Protein AF-A0A498H9P2-F1 (afdb_monomer_lite)

Radius of gyration: 16.49 Å; chains: 1; bounding box: 51×32×43 Å

Sequence (126 aa):
MAECQQFSDHSMLLLLLILVAGTSLAANFLRENAITLTKVREETIKLLGKTDMWFFSPEHPALTEEAQQVLDWAIDKKNKSCEFLDILNISIAGDSREITTSHLLLGIWYEGEPPGHKIMAGLGFN

pLDDT: mean 74.64, std 14.28, range [30.34, 89.88]

InterPro domains:
  IPR004176 Clp, repeat (R) N-terminal domain [PS51903] (1-126)
  IPR036628 Clp, N-terminal domain superfamily [G3DSA:1.10.1780.10] (8-126)
  IPR036628 Clp, N-terminal domain superfamily [SSF81923] (14-125)
  IPR044217 ATP-dependent Clp protease ATP-binding subunit CLPT1/2 [PTHR47016] (14-126)

Organism: Malus domestica (NCBI:txid3750)

Secondary structure (DSSP, 8-state):
-----TT--HHHHHHHHHHHH-SSHHHHHHHHTT--HHHHHHHHHHHH-PPPTT-PPPSSPPPPHHHHHHHHHHHHHHHHHHHHHHHHT---TT--SSPPHHHHHHHHHHSSS-HHHHHHHHTT--

Foldseek 3Di:
DDDCPPPQFCLLVLVLVLCVVCPFPVNVVCVVLVNHSVLSVVLVCVVNNDDDPPDDDDPDRDNHPLLVQLVVQLLVVLVVVVVVCVVVVHDDVPNDSDRGSVSSLVSSCPPDPGSSNVSCVVSPHD

Structure (mmCIF, N/CA/C/O backbone):
data_AF-A0A498H9P2-F1
#
_entry.id   AF-A0A498H9P2-F1
#
loop_
_atom_site.group_PDB
_atom_site.id
_atom_site.type_symbol
_atom_site.label_atom_id
_atom_site.label_alt_id
_atom_site.label_comp_id
_atom_site.label_asym_id
_atom_site.label_entity_id
_atom_site.label_seq_id
_atom_site.pdbx_PDB_ins_code
_atom_site.Cartn_x
_atom_site.Cartn_y
_atom_site.Cartn_z
_atom_site.occupancy
_atom_site.B_iso_or_equiv
_atom_site.auth_seq_id
_atom_site.auth_comp_id
_atom_site.auth_asym_id
_atom_site.auth_atom_id
_atom_site.pdbx_PDB_model_num
ATOM 1 N N . MET A 1 1 ? -14.144 14.262 24.325 1.00 30.34 1 MET A N 1
ATOM 2 C CA . MET A 1 1 ? -14.240 14.935 23.017 1.00 30.34 1 MET A CA 1
ATOM 3 C C . MET A 1 1 ? -13.203 14.262 22.143 1.00 30.34 1 MET A C 1
ATOM 5 O O . MET A 1 1 ? -12.037 14.596 22.254 1.00 30.34 1 MET A O 1
ATOM 9 N N . ALA A 1 2 ? -13.600 13.182 21.469 1.00 31.47 2 ALA A N 1
ATOM 10 C CA . ALA A 1 2 ? -12.714 12.431 20.588 1.00 31.47 2 ALA A CA 1
ATOM 11 C C . ALA A 1 2 ? -12.682 13.186 19.260 1.00 31.47 2 ALA A C 1
ATOM 13 O O . ALA A 1 2 ? -13.728 13.359 18.637 1.00 31.47 2 ALA A O 1
ATOM 14 N N . GLU A 1 3 ? -11.523 13.732 18.917 1.00 31.70 3 GLU A N 1
ATOM 15 C CA . GLU A 1 3 ? -11.304 14.423 17.655 1.00 31.70 3 GLU A CA 1
ATOM 16 C C . GLU A 1 3 ? -11.632 13.474 16.502 1.00 31.70 3 GLU A C 1
ATOM 18 O O . GLU A 1 3 ? -11.144 12.344 16.436 1.00 31.70 3 GLU A O 1
ATOM 23 N N . CYS A 1 4 ? -12.516 13.931 15.616 1.00 37.00 4 CYS A N 1
ATOM 24 C CA . CYS A 1 4 ? -12.839 13.283 14.357 1.00 37.00 4 CYS A CA 1
ATOM 25 C C . CYS A 1 4 ? -11.623 13.358 13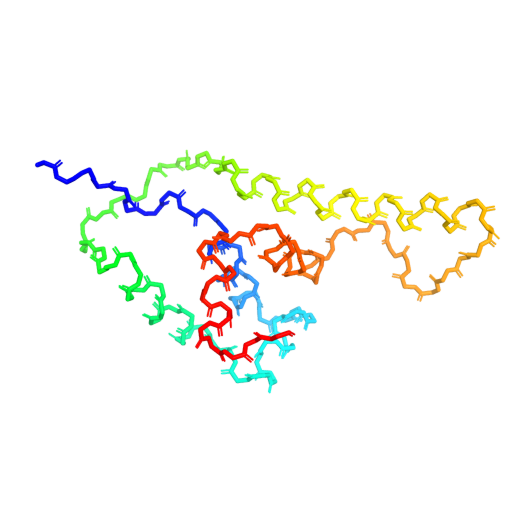.421 1.00 37.00 4 CYS A C 1
ATOM 27 O O . CYS A 1 4 ? -11.629 14.096 12.442 1.00 37.00 4 CYS A O 1
ATOM 29 N N . GLN A 1 5 ? -10.591 12.566 13.705 1.00 40.88 5 GLN A N 1
ATOM 30 C CA . GLN A 1 5 ? -9.466 12.292 12.812 1.00 40.88 5 GLN A CA 1
ATOM 31 C C . GLN A 1 5 ? -9.894 11.265 11.743 1.00 40.88 5 GLN A C 1
ATOM 33 O O . GLN A 1 5 ? -9.239 10.258 11.491 1.00 40.88 5 GLN A O 1
ATOM 38 N N . GLN A 1 6 ? -11.083 11.438 11.167 1.00 47.03 6 GLN A N 1
ATOM 39 C CA . GLN A 1 6 ? -11.608 10.523 10.164 1.00 47.03 6 GLN A CA 1
ATOM 40 C C . GLN A 1 6 ? -11.013 10.945 8.822 1.00 47.03 6 GLN A C 1
ATOM 42 O O . GLN A 1 6 ? -11.368 11.987 8.281 1.00 47.03 6 GLN A O 1
ATOM 47 N N . PHE A 1 7 ? -10.099 10.118 8.303 1.00 49.75 7 PHE A N 1
ATOM 48 C CA . PHE A 1 7 ? -9.445 10.251 6.993 1.00 49.75 7 PHE A CA 1
ATOM 49 C C . PHE A 1 7 ? -8.214 11.178 6.891 1.00 49.75 7 PHE A C 1
ATOM 51 O O . PHE A 1 7 ? -7.942 11.695 5.811 1.00 49.75 7 PHE A O 1
ATOM 58 N N . SER A 1 8 ? -7.425 11.351 7.961 1.00 48.22 8 SER A N 1
ATOM 59 C CA . SER A 1 8 ? -6.143 12.084 7.875 1.00 48.22 8 SER A CA 1
ATOM 60 C C . SER A 1 8 ? -4.930 11.217 7.525 1.00 48.22 8 SER A C 1
ATOM 62 O O . SER A 1 8 ? -3.818 11.701 7.635 1.00 48.22 8 SER A O 1
ATOM 64 N N . ASP A 1 9 ? -5.092 9.949 7.149 1.00 58.78 9 ASP A N 1
ATOM 65 C CA . ASP A 1 9 ? -3.947 9.072 6.874 1.00 58.78 9 ASP A CA 1
ATOM 66 C C . ASP A 1 9 ? -3.921 8.703 5.387 1.00 58.78 9 ASP A C 1
ATOM 68 O O . ASP A 1 9 ? -4.483 7.691 4.948 1.00 58.78 9 ASP A O 1
ATOM 72 N N . HIS A 1 10 ? -3.275 9.543 4.573 1.00 68.25 10 HIS A N 1
ATOM 73 C CA . HIS A 1 10 ? -3.252 9.373 3.117 1.00 68.25 10 HIS A CA 1
ATOM 74 C C . HIS A 1 10 ? -2.402 8.179 2.640 1.00 68.25 10 HIS A C 1
ATOM 76 O O . HIS A 1 10 ? -2.549 7.751 1.495 1.00 68.25 10 HIS A O 1
ATOM 82 N N . SER A 1 11 ? -1.590 7.557 3.501 1.00 66.25 11 SER A N 1
ATOM 83 C CA . SER A 1 11 ? -0.823 6.343 3.166 1.00 66.25 11 SER A CA 1
ATOM 84 C C . SER A 1 11 ? -1.722 5.138 2.837 1.00 66.25 11 SER A C 1
ATOM 86 O O . SER A 1 11 ? -1.476 4.409 1.875 1.00 66.25 11 SER A O 1
ATOM 88 N N . MET A 1 12 ? -2.834 4.965 3.561 1.00 74.25 12 MET A N 1
ATOM 89 C CA . MET A 1 12 ? -3.850 3.951 3.240 1.00 74.25 12 MET A CA 1
ATOM 90 C C . MET A 1 12 ? -4.607 4.289 1.959 1.00 74.25 12 MET A C 1
ATOM 92 O O . MET A 1 12 ? -5.001 3.393 1.213 1.00 74.25 12 MET A O 1
ATOM 96 N N . LEU A 1 13 ? -4.791 5.582 1.679 1.00 78.88 13 LEU A N 1
ATOM 97 C CA . LEU A 1 13 ? -5.403 6.023 0.433 1.00 78.88 13 LEU A CA 1
ATOM 98 C C . LEU A 1 13 ? -4.526 5.695 -0.764 1.00 78.88 13 LEU A C 1
ATOM 100 O O . LEU A 1 13 ? -5.054 5.207 -1.754 1.00 78.88 13 LEU A O 1
ATOM 104 N N . LEU A 1 14 ? -3.209 5.867 -0.662 1.00 82.62 14 LEU A N 1
ATOM 105 C CA . LEU A 1 14 ? -2.280 5.439 -1.708 1.00 82.62 14 LEU A CA 1
ATOM 106 C C . LEU A 1 14 ? -2.390 3.927 -1.971 1.00 82.62 14 LEU A C 1
ATOM 108 O O . LEU A 1 14 ? -2.491 3.517 -3.127 1.00 82.62 14 LEU A O 1
ATOM 112 N N . LEU A 1 15 ? -2.482 3.099 -0.923 1.00 83.62 15 LEU A N 1
ATOM 113 C CA . LEU A 1 15 ? -2.694 1.651 -1.064 1.00 83.62 15 LEU A CA 1
ATOM 114 C C . LEU A 1 15 ? -4.034 1.317 -1.749 1.00 83.62 15 LEU A C 1
ATOM 116 O O . LEU A 1 15 ? -4.089 0.490 -2.664 1.00 83.62 15 LEU A O 1
ATOM 120 N N . LEU A 1 16 ? -5.119 1.980 -1.338 1.00 85.38 16 LEU A N 1
ATOM 121 C CA . LEU A 1 16 ? -6.441 1.826 -1.950 1.00 85.38 16 LEU A CA 1
ATOM 122 C C . LEU A 1 16 ? -6.443 2.287 -3.415 1.00 85.38 16 LEU A C 1
ATOM 124 O O . LEU A 1 16 ? -7.027 1.609 -4.257 1.00 85.38 16 LEU A O 1
ATOM 128 N N . LEU A 1 17 ? -5.768 3.393 -3.735 1.00 86.31 17 LEU A N 1
ATOM 129 C CA . LEU A 1 17 ? -5.640 3.926 -5.093 1.00 86.31 17 LEU A CA 1
ATOM 130 C C . LEU A 1 17 ? -4.887 2.956 -6.008 1.00 86.31 17 LEU A C 1
ATOM 132 O O . LEU A 1 17 ? -5.340 2.714 -7.126 1.00 86.31 17 LEU A O 1
ATOM 136 N N . ILE A 1 18 ? -3.800 2.340 -5.528 1.00 87.38 18 ILE A N 1
ATOM 137 C CA . ILE A 1 18 ? -3.077 1.295 -6.271 1.00 87.38 18 ILE A CA 1
ATOM 138 C C . ILE A 1 18 ? -4.026 0.132 -6.605 1.00 87.38 18 ILE A C 1
ATOM 140 O O . ILE A 1 18 ? -4.093 -0.305 -7.755 1.00 87.38 18 ILE A O 1
ATOM 144 N N . LEU A 1 19 ? -4.810 -0.340 -5.630 1.00 85.44 19 LEU A N 1
ATOM 145 C CA . LEU A 1 19 ? -5.751 -1.452 -5.815 1.00 85.44 19 LEU A CA 1
ATOM 146 C C . LEU A 1 19 ? -6.960 -1.108 -6.704 1.00 85.44 19 LEU A C 1
ATOM 148 O O . LEU A 1 19 ? -7.427 -1.983 -7.445 1.00 85.44 19 LEU A O 1
ATOM 152 N N . VAL A 1 20 ? -7.457 0.134 -6.634 1.00 87.06 20 VAL A N 1
ATOM 153 C CA . VAL A 1 20 ? -8.544 0.666 -7.479 1.00 87.06 20 VAL A CA 1
ATOM 154 C C . VAL A 1 20 ? -8.090 0.818 -8.924 1.00 87.06 20 VAL A C 1
ATOM 156 O O . VAL A 1 20 ? -8.832 0.425 -9.821 1.00 87.06 20 VAL A O 1
ATOM 159 N N . ALA A 1 21 ? -6.877 1.332 -9.154 1.00 85.44 21 ALA A N 1
ATOM 160 C CA . ALA A 1 21 ? -6.306 1.430 -10.494 1.00 85.44 21 ALA A CA 1
ATOM 161 C C . ALA A 1 21 ? -6.242 0.047 -11.161 1.00 85.44 21 ALA A C 1
ATOM 163 O O . ALA A 1 21 ? -6.582 -0.090 -12.333 1.00 85.44 21 ALA A O 1
ATOM 164 N N . GLY A 1 22 ? -5.868 -0.990 -10.400 1.00 77.12 22 GLY A N 1
ATOM 165 C CA . GLY A 1 22 ? -6.124 -2.400 -10.722 1.00 77.12 22 GLY A CA 1
ATOM 166 C C . GLY A 1 22 ? -5.342 -2.995 -11.898 1.00 77.12 22 GLY A C 1
ATOM 167 O O . GLY A 1 22 ? -5.249 -4.212 -11.986 1.00 77.12 22 GLY A O 1
ATOM 168 N N . THR A 1 23 ? -4.768 -2.172 -12.773 1.00 81.00 23 THR A N 1
ATOM 169 C CA . THR A 1 23 ? -4.015 -2.579 -13.972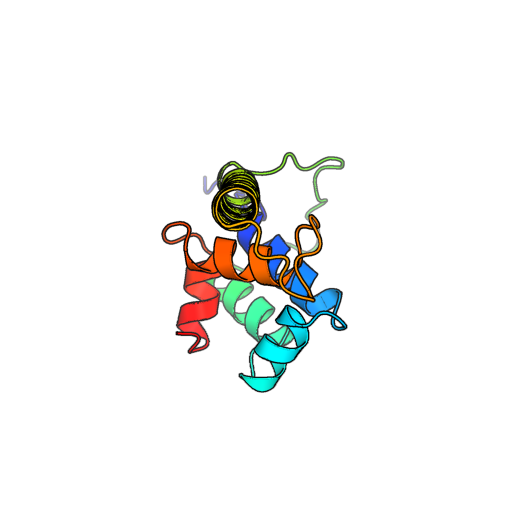 1.00 81.00 23 THR A CA 1
ATOM 170 C C . THR A 1 23 ? -2.503 -2.522 -13.783 1.00 81.00 23 THR A C 1
ATOM 172 O O . THR A 1 23 ? -1.752 -2.950 -14.658 1.00 81.00 23 THR A O 1
ATOM 175 N N . SER A 1 24 ? -2.035 -1.984 -12.656 1.00 84.44 24 SER A N 1
ATOM 176 C CA . SER A 1 24 ? -0.612 -1.812 -12.399 1.00 84.44 24 SER A CA 1
ATOM 177 C C . SER A 1 24 ? 0.050 -3.091 -11.881 1.00 84.44 24 SER A C 1
ATOM 179 O O . SER A 1 24 ? -0.593 -3.934 -11.255 1.00 84.44 24 SER A O 1
ATOM 181 N N . LEU A 1 25 ? 1.366 -3.216 -12.093 1.00 86.62 25 LEU A N 1
ATOM 182 C CA . LEU A 1 25 ? 2.164 -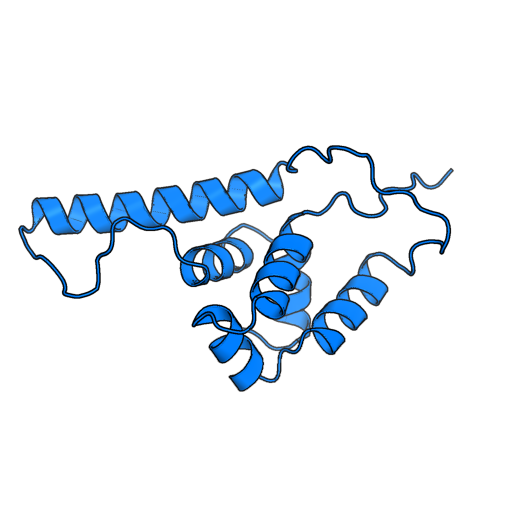4.348 -11.601 1.00 86.62 25 LEU A CA 1
ATOM 183 C C . LEU A 1 25 ? 1.988 -4.557 -10.086 1.00 86.62 25 LEU A C 1
ATOM 185 O O . LEU A 1 25 ? 1.780 -5.675 -9.632 1.00 86.62 25 LEU A O 1
ATOM 189 N N . ALA A 1 26 ? 2.003 -3.465 -9.319 1.00 86.56 26 ALA A N 1
ATOM 190 C CA . ALA A 1 26 ? 1.783 -3.482 -7.876 1.00 86.56 26 ALA A CA 1
ATOM 191 C C . ALA A 1 26 ? 0.384 -4.001 -7.502 1.00 86.56 26 ALA A C 1
ATOM 193 O O . ALA A 1 26 ? 0.246 -4.804 -6.583 1.00 86.56 26 ALA A O 1
ATOM 194 N N . ALA A 1 27 ? -0.654 -3.584 -8.233 1.00 86.81 27 ALA A N 1
ATOM 195 C CA . ALA A 1 27 ? -2.018 -4.042 -7.990 1.00 86.81 27 ALA A CA 1
ATOM 196 C C . ALA A 1 27 ? -2.185 -5.539 -8.287 1.00 86.81 27 ALA A C 1
ATOM 198 O O . ALA A 1 27 ? -2.844 -6.244 -7.523 1.00 86.81 27 ALA A O 1
ATOM 199 N N . ASN A 1 28 ? -1.570 -6.024 -9.368 1.00 89.25 28 ASN A N 1
ATOM 200 C CA . ASN A 1 28 ? -1.566 -7.446 -9.707 1.00 89.25 28 ASN A CA 1
ATOM 201 C C . ASN A 1 28 ? -0.819 -8.263 -8.650 1.00 89.25 28 ASN A C 1
ATOM 203 O O . ASN A 1 28 ? -1.374 -9.235 -8.147 1.00 89.25 28 ASN A O 1
ATOM 207 N N . PHE A 1 29 ? 0.364 -7.810 -8.228 1.00 89.88 29 PHE A N 1
ATOM 208 C CA . PHE A 1 29 ? 1.136 -8.458 -7.167 1.00 89.88 29 PHE A CA 1
ATOM 209 C C . PHE A 1 29 ? 0.344 -8.571 -5.856 1.00 89.88 29 PHE A C 1
ATOM 211 O O . PHE A 1 29 ? 0.291 -9.636 -5.244 1.00 89.88 29 PHE A O 1
ATOM 218 N N . LEU A 1 30 ? -0.339 -7.502 -5.434 1.00 89.00 30 LEU A N 1
ATOM 219 C CA . LEU A 1 30 ? -1.191 -7.544 -4.241 1.00 89.00 30 LEU A CA 1
ATOM 220 C C . LEU A 1 30 ? -2.339 -8.554 -4.391 1.00 89.00 30 LEU A C 1
ATOM 222 O O . LEU A 1 30 ? -2.607 -9.325 -3.470 1.00 89.00 30 LEU A O 1
ATOM 226 N N . ARG A 1 31 ? -2.987 -8.609 -5.561 1.00 87.12 31 ARG A N 1
ATOM 227 C CA . ARG A 1 31 ? -4.077 -9.562 -5.833 1.00 87.12 31 ARG A CA 1
ATOM 228 C C . ARG A 1 31 ? -3.600 -11.012 -5.843 1.00 87.12 31 ARG A C 1
ATOM 230 O O . ARG A 1 31 ? -4.308 -11.868 -5.316 1.00 87.12 31 ARG A O 1
ATOM 237 N N . GLU A 1 32 ? -2.420 -11.279 -6.399 1.00 89.75 32 GLU A N 1
ATOM 238 C CA . GLU A 1 32 ? -1.776 -12.599 -6.377 1.00 89.75 32 GLU A CA 1
ATOM 239 C C . GLU A 1 32 ? -1.476 -13.056 -4.943 1.00 89.75 32 GLU A C 1
ATOM 241 O O . GLU A 1 32 ? -1.685 -14.221 -4.613 1.00 89.75 32 GLU A O 1
ATOM 246 N N . ASN A 1 33 ? -1.123 -12.122 -4.055 1.00 88.12 33 ASN A N 1
ATOM 247 C CA . ASN A 1 33 ? -0.962 -12.360 -2.616 1.00 88.12 33 ASN A CA 1
ATOM 248 C C . ASN A 1 33 ? -2.293 -12.353 -1.834 1.00 88.12 33 ASN A C 1
ATOM 250 O O . ASN A 1 33 ? -2.315 -12.240 -0.611 1.00 88.12 33 ASN A O 1
ATOM 254 N N . ALA A 1 34 ? -3.431 -12.463 -2.526 1.00 89.62 34 ALA A N 1
ATOM 255 C CA . ALA A 1 34 ? -4.776 -12.435 -1.953 1.00 89.62 34 ALA A CA 1
ATOM 256 C C . ALA A 1 34 ? -5.115 -11.161 -1.147 1.00 89.62 34 ALA A C 1
ATOM 258 O O . ALA A 1 34 ? -6.066 -11.179 -0.352 1.00 89.62 34 ALA A O 1
ATOM 259 N N . ILE A 1 35 ? -4.398 -10.055 -1.373 1.00 89.19 35 ILE A N 1
ATOM 260 C CA . ILE A 1 35 ? -4.677 -8.725 -0.824 1.00 89.19 35 ILE A CA 1
ATOM 261 C C . ILE A 1 35 ? -5.590 -8.000 -1.812 1.00 89.19 35 ILE A C 1
ATOM 263 O O . ILE A 1 35 ? -5.179 -7.539 -2.876 1.00 89.19 35 ILE A O 1
ATOM 267 N N . THR A 1 36 ? -6.875 -7.935 -1.474 1.00 88.12 36 THR A N 1
ATOM 268 C CA . THR A 1 36 ? -7.905 -7.319 -2.318 1.00 88.12 36 THR A CA 1
ATOM 269 C C . THR A 1 36 ? -8.402 -6.011 -1.719 1.00 88.12 36 THR A C 1
ATOM 271 O O . THR A 1 36 ? -8.283 -5.771 -0.517 1.00 88.12 36 THR A O 1
ATOM 274 N N . LEU A 1 37 ? -9.025 -5.177 -2.559 1.00 86.25 37 LEU A N 1
ATOM 275 C CA . LEU A 1 37 ? -9.620 -3.903 -2.144 1.00 86.25 37 LEU A CA 1
ATOM 276 C C . LEU A 1 37 ? -10.574 -4.061 -0.949 1.00 86.25 37 LEU A C 1
ATOM 278 O O . LEU A 1 37 ? -10.567 -3.236 -0.039 1.00 86.25 37 LEU A O 1
ATOM 282 N N . THR A 1 38 ? -11.383 -5.123 -0.941 1.00 86.25 38 THR A N 1
ATOM 283 C CA . THR A 1 38 ? -12.349 -5.394 0.130 1.00 86.25 38 THR A CA 1
ATOM 284 C C . THR A 1 38 ? -11.653 -5.704 1.451 1.00 86.25 38 THR A C 1
ATOM 286 O O . THR A 1 38 ? -12.024 -5.130 2.467 1.00 86.25 38 THR A O 1
ATOM 289 N N . LYS A 1 39 ? -10.600 -6.532 1.434 1.00 88.00 39 LYS A N 1
ATOM 290 C CA . LYS A 1 39 ? -9.831 -6.866 2.642 1.00 88.00 39 LYS A CA 1
ATOM 291 C C . LYS A 1 39 ? -9.104 -5.654 3.213 1.00 88.00 39 LYS A C 1
ATOM 293 O O . LYS A 1 39 ? -9.178 -5.413 4.411 1.00 88.00 39 LYS A O 1
ATOM 298 N N . VAL A 1 40 ? -8.456 -4.864 2.352 1.00 87.31 40 VAL A N 1
ATOM 299 C CA . VAL A 1 40 ? -7.802 -3.616 2.776 1.00 87.31 40 VAL A CA 1
ATOM 300 C C . VAL A 1 40 ? -8.826 -2.682 3.412 1.00 87.31 40 VAL A C 1
ATOM 302 O O . VAL A 1 40 ? -8.590 -2.194 4.508 1.00 87.31 40 VAL A O 1
ATOM 305 N N . ARG A 1 41 ? -10.002 -2.509 2.794 1.00 84.25 41 ARG A N 1
ATOM 306 C CA . ARG A 1 41 ? -11.092 -1.700 3.354 1.00 84.25 41 ARG A CA 1
ATOM 307 C C . ARG A 1 41 ? -11.576 -2.218 4.712 1.00 84.25 41 ARG A C 1
ATOM 309 O O . ARG A 1 41 ? -11.837 -1.410 5.597 1.00 84.25 41 ARG A O 1
ATOM 316 N N . GLU A 1 42 ? -11.733 -3.528 4.880 1.00 86.12 42 GLU A N 1
ATOM 317 C CA . GLU A 1 42 ? -12.143 -4.127 6.156 1.00 86.12 42 GLU A CA 1
ATOM 318 C C . GLU A 1 42 ? -11.120 -3.859 7.264 1.00 86.12 42 GLU A C 1
ATOM 320 O O . GLU A 1 42 ? -11.510 -3.441 8.353 1.00 86.12 42 GLU A O 1
ATOM 325 N N . GLU A 1 43 ? -9.825 -4.020 6.984 1.00 85.38 43 GLU A N 1
ATOM 326 C CA . GLU A 1 43 ? -8.752 -3.694 7.933 1.00 85.38 43 GLU A CA 1
ATOM 327 C C . GLU A 1 43 ? -8.677 -2.190 8.229 1.00 85.38 43 GLU A C 1
ATOM 329 O O . GLU A 1 43 ? -8.527 -1.794 9.384 1.00 85.38 43 GLU A O 1
ATOM 334 N N . THR A 1 44 ? -8.891 -1.331 7.225 1.00 81.06 44 THR A N 1
ATOM 335 C CA . THR A 1 44 ? -9.003 0.120 7.433 1.00 81.06 44 THR A CA 1
ATOM 336 C C . THR A 1 44 ? -10.147 0.456 8.390 1.00 81.06 44 THR A C 1
ATOM 338 O O . THR A 1 44 ? -9.962 1.237 9.319 1.00 81.06 44 THR A O 1
ATOM 341 N N . ILE A 1 45 ? -11.323 -0.154 8.207 1.00 82.75 45 ILE A N 1
ATOM 342 C CA . ILE A 1 45 ? -12.483 0.064 9.084 1.00 82.75 45 ILE A CA 1
ATOM 343 C C . ILE A 1 45 ? -12.214 -0.459 10.502 1.00 82.75 45 ILE A C 1
ATOM 345 O O . ILE A 1 45 ? -12.706 0.131 11.461 1.00 82.75 45 ILE A O 1
ATOM 349 N N . LYS A 1 46 ? -11.446 -1.543 10.667 1.00 83.38 46 LYS A N 1
ATOM 350 C CA . LYS A 1 46 ? -11.053 -2.042 11.997 1.00 83.38 46 LYS A CA 1
ATOM 351 C C . LYS A 1 46 ? -10.112 -1.080 12.720 1.00 83.38 46 LYS A C 1
ATOM 353 O O . LYS A 1 46 ? -10.265 -0.899 13.923 1.00 83.38 46 LYS A O 1
ATOM 358 N N . LEU A 1 47 ? -9.165 -0.475 12.001 1.00 80.75 47 LEU A N 1
ATOM 359 C CA . LEU A 1 47 ? -8.183 0.449 12.575 1.00 80.75 47 LEU A CA 1
ATOM 360 C C . LEU A 1 47 ? -8.774 1.829 12.888 1.00 80.75 47 LEU A C 1
ATOM 362 O O . LEU A 1 47 ? -8.539 2.356 13.970 1.00 80.75 47 LEU A O 1
ATOM 366 N N . LEU A 1 48 ? -9.541 2.406 11.959 1.00 72.81 48 LEU A N 1
ATOM 367 C CA . LEU A 1 48 ? -10.062 3.777 12.058 1.00 72.81 48 LEU A CA 1
ATOM 368 C C . LEU A 1 48 ? -11.524 3.863 12.531 1.00 72.81 48 LEU A C 1
ATOM 370 O O . LEU A 1 48 ? -12.014 4.948 12.841 1.00 72.81 48 LEU A O 1
ATOM 374 N N . GLY A 1 49 ? -12.241 2.740 12.578 1.00 72.44 49 GLY A N 1
ATOM 375 C CA . GLY A 1 49 ? -13.687 2.714 12.799 1.00 72.44 49 GLY A CA 1
ATOM 376 C C . GLY A 1 49 ? -14.495 3.028 11.531 1.00 72.44 49 GLY A C 1
ATOM 377 O O . GLY A 1 49 ? -13.969 3.444 10.498 1.00 72.44 49 GLY A O 1
ATOM 378 N N . LYS A 1 50 ? -15.817 2.806 11.583 1.00 66.19 50 LYS A N 1
ATOM 379 C CA . LYS A 1 50 ? -16.719 3.221 10.495 1.00 66.19 50 LYS A CA 1
ATOM 380 C C . LYS A 1 50 ? -16.843 4.744 10.499 1.00 66.19 50 LYS A C 1
ATOM 382 O O . LYS A 1 50 ? -17.151 5.326 11.534 1.00 66.19 50 LYS A O 1
ATOM 387 N N . THR A 1 51 ? -16.648 5.371 9.344 1.00 59.88 51 THR A N 1
ATOM 388 C CA . THR A 1 51 ? -16.951 6.793 9.161 1.00 59.88 51 THR A CA 1
ATOM 389 C C . THR A 1 51 ? -18.464 6.986 9.097 1.00 59.88 51 THR A C 1
ATOM 391 O O . THR A 1 51 ? -19.169 6.160 8.508 1.00 59.88 51 THR A O 1
ATOM 394 N N . ASP A 1 52 ? -18.970 8.071 9.679 1.00 54.12 52 ASP A N 1
ATOM 395 C CA . ASP A 1 52 ? -20.385 8.418 9.560 1.00 54.12 52 ASP A CA 1
ATOM 396 C C . ASP A 1 52 ? -20.766 8.651 8.091 1.00 54.12 52 ASP A C 1
ATOM 398 O O . ASP A 1 52 ? -20.010 9.241 7.317 1.00 54.12 52 ASP A O 1
ATOM 402 N N . MET A 1 53 ? -21.971 8.213 7.706 1.00 54.09 53 MET A N 1
ATOM 403 C CA . MET A 1 53 ? -22.530 8.355 6.346 1.00 54.09 53 MET A CA 1
ATOM 404 C C . MET A 1 53 ? -22.643 9.815 5.861 1.00 54.09 53 MET A C 1
ATOM 406 O O . MET A 1 53 ? -22.930 10.042 4.690 1.00 54.09 53 MET A O 1
ATOM 410 N N . TRP A 1 54 ? -22.415 10.789 6.746 1.00 48.25 54 TRP A N 1
ATOM 411 C CA . TRP A 1 54 ? -2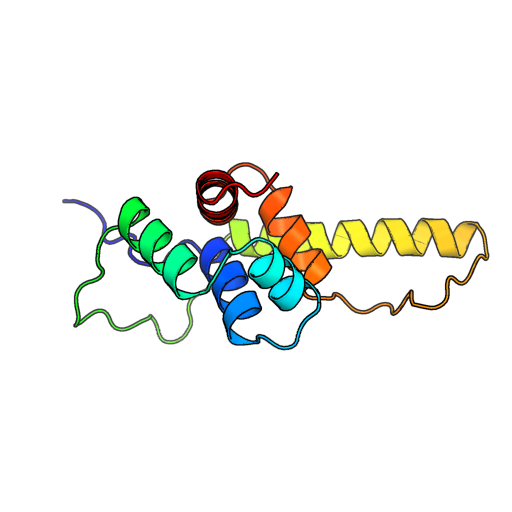2.574 12.226 6.510 1.00 48.25 54 TRP A CA 1
ATOM 412 C C . TRP A 1 54 ? -21.257 13.010 6.557 1.00 48.25 54 TRP A C 1
ATOM 414 O O . TRP A 1 54 ? -21.270 14.233 6.686 1.00 48.25 54 TRP A O 1
ATOM 424 N N . PHE A 1 55 ? -20.115 12.329 6.463 1.00 56.06 55 PHE A N 1
ATOM 425 C CA . PHE A 1 55 ? -18.822 12.996 6.384 1.00 56.06 55 PHE A CA 1
ATOM 426 C C . PHE A 1 55 ? -18.550 13.475 4.953 1.00 56.06 55 PHE A C 1
ATOM 428 O O . PHE A 1 55 ? -18.315 12.675 4.046 1.00 56.06 55 PHE A O 1
ATOM 435 N N . PHE A 1 56 ? -18.580 14.791 4.751 1.00 53.97 56 PHE A N 1
ATOM 436 C CA . PHE A 1 56 ? -18.081 15.409 3.528 1.00 53.97 56 PHE A CA 1
ATOM 437 C C . PHE A 1 56 ? -16.560 15.482 3.609 1.00 53.97 56 PHE A C 1
ATOM 439 O O . PHE A 1 56 ? -16.017 16.104 4.522 1.00 53.97 56 PHE A O 1
ATOM 446 N N . SER A 1 57 ? -15.869 14.856 2.654 1.00 54.81 57 SER A N 1
ATOM 447 C CA . SER A 1 57 ? -14.437 15.090 2.499 1.00 54.81 57 SER A CA 1
ATOM 448 C C . SER A 1 57 ? -14.196 16.591 2.291 1.00 54.81 57 SER A C 1
ATOM 450 O O . SER A 1 57 ? -14.939 17.211 1.525 1.00 54.81 57 SER A O 1
ATOM 452 N N . PRO A 1 58 ? -13.188 17.192 2.948 1.00 58.47 58 PRO A N 1
ATOM 453 C CA . PRO A 1 58 ? -12.789 18.563 2.646 1.00 58.47 58 PRO A CA 1
ATOM 454 C C . PRO A 1 58 ? -12.496 18.678 1.144 1.00 58.47 58 PRO A C 1
ATOM 456 O O . PRO A 1 58 ? -11.916 17.759 0.572 1.00 58.47 58 PRO A O 1
ATOM 459 N N . GLU A 1 59 ? -12.910 19.770 0.490 1.00 54.44 59 GLU A N 1
ATOM 460 C CA . GLU A 1 59 ? -12.839 19.869 -0.982 1.00 54.44 59 GLU A CA 1
ATOM 461 C C . GLU A 1 59 ? -11.407 19.755 -1.534 1.00 54.44 59 GLU A C 1
ATOM 463 O O . GLU A 1 59 ? -11.206 19.297 -2.659 1.00 54.44 59 GLU A O 1
ATOM 468 N N . HIS A 1 60 ? -10.403 20.088 -0.718 1.00 56.59 60 HIS A N 1
ATOM 469 C CA . HIS A 1 60 ? -8.987 19.910 -1.025 1.00 56.59 60 HIS A CA 1
ATOM 470 C C . HIS A 1 60 ? -8.253 19.359 0.203 1.00 56.59 60 HIS A C 1
ATOM 472 O O . HIS A 1 60 ? -7.724 20.142 0.997 1.00 56.59 60 HIS A O 1
ATOM 478 N N . PRO A 1 61 ? -8.232 18.031 0.412 1.00 61.94 61 PRO A N 1
ATOM 479 C CA . PRO A 1 61 ? -7.419 17.464 1.473 1.00 61.94 61 PRO A CA 1
ATOM 480 C C . PRO A 1 61 ? -5.946 17.708 1.131 1.00 61.94 61 PRO A C 1
ATOM 482 O O . PRO A 1 61 ? -5.479 17.329 0.055 1.00 61.94 61 PRO A O 1
ATOM 485 N N . ALA A 1 62 ? -5.227 18.382 2.027 1.00 65.75 62 ALA A N 1
ATOM 486 C CA . ALA A 1 62 ? -3.781 18.505 1.910 1.00 65.75 62 ALA A CA 1
ATOM 487 C C . ALA A 1 62 ? -3.151 17.115 2.046 1.00 65.75 62 ALA A C 1
ATOM 489 O O . ALA A 1 62 ? -3.616 16.307 2.845 1.00 65.75 62 ALA A O 1
ATOM 490 N N . LEU A 1 63 ? -2.096 16.839 1.278 1.00 70.31 63 LEU A N 1
ATOM 491 C CA . LEU A 1 63 ? -1.341 15.602 1.442 1.00 70.31 63 LEU A CA 1
ATOM 492 C C . LEU A 1 63 ? -0.729 15.580 2.851 1.00 70.31 63 LEU A C 1
ATOM 494 O O . LEU A 1 63 ? -0.132 16.569 3.275 1.00 70.31 63 LEU A O 1
ATOM 498 N N . THR A 1 64 ? -0.902 14.480 3.579 1.00 74.88 64 THR A N 1
ATOM 499 C CA . THR A 1 64 ? -0.381 14.356 4.944 1.00 74.88 64 THR A CA 1
ATOM 500 C C . THR A 1 64 ? 1.106 14.086 4.917 1.00 74.88 64 THR A C 1
ATOM 502 O O . THR A 1 64 ? 1.643 13.637 3.900 1.00 74.88 64 THR A O 1
ATOM 505 N N . GLU A 1 65 ? 1.770 14.378 6.033 1.00 77.75 65 GLU A N 1
ATOM 506 C CA . GLU A 1 65 ? 3.223 14.275 6.145 1.00 77.75 65 GLU A CA 1
ATOM 507 C C . GLU A 1 65 ? 3.724 12.869 5.796 1.00 77.75 65 GLU A C 1
ATOM 509 O O . GLU A 1 65 ? 4.731 12.749 5.108 1.00 77.75 65 GLU A O 1
ATOM 514 N N . GLU A 1 66 ? 2.984 11.818 6.152 1.00 75.38 66 GLU A N 1
ATOM 515 C CA . GLU A 1 66 ? 3.338 10.428 5.833 1.00 75.38 66 GLU A CA 1
ATOM 516 C C . GLU A 1 66 ? 3.197 10.154 4.333 1.00 75.38 66 GLU A C 1
ATOM 518 O O . GLU A 1 66 ? 4.060 9.568 3.698 1.00 75.38 66 GLU A O 1
ATOM 523 N N . ALA A 1 67 ? 2.112 10.602 3.698 1.00 76.94 67 ALA A N 1
ATOM 524 C CA . ALA A 1 67 ? 1.972 10.391 2.258 1.00 76.94 67 ALA A CA 1
ATOM 525 C C . ALA A 1 67 ? 2.997 11.201 1.453 1.00 76.94 67 ALA A C 1
ATOM 527 O O . ALA A 1 67 ? 3.434 10.743 0.398 1.00 76.94 67 ALA A O 1
ATOM 528 N N . GLN A 1 68 ? 3.398 12.373 1.949 1.00 83.06 68 GLN A N 1
ATOM 529 C CA . GLN A 1 68 ? 4.492 13.141 1.367 1.00 83.06 68 GLN A CA 1
ATOM 530 C C . GLN A 1 68 ? 5.825 12.404 1.524 1.00 83.06 68 GLN A C 1
ATOM 532 O O . GLN A 1 68 ? 6.555 12.269 0.547 1.00 83.06 68 GLN A O 1
ATOM 537 N N . GLN A 1 69 ? 6.104 11.853 2.704 1.00 84.00 69 GLN A N 1
ATOM 538 C CA . GLN A 1 69 ? 7.290 11.036 2.952 1.00 84.00 69 GLN A CA 1
ATOM 539 C C . GLN A 1 69 ? 7.323 9.778 2.060 1.00 84.00 69 GLN A C 1
ATOM 541 O O . GLN A 1 69 ? 8.399 9.437 1.563 1.00 84.00 69 GLN A O 1
ATOM 546 N N . VAL A 1 70 ? 6.168 9.173 1.732 1.00 83.38 70 VAL A N 1
ATOM 547 C CA . VAL A 1 70 ? 6.109 7.985 0.843 1.00 83.38 70 VAL A CA 1
ATOM 548 C C . VAL A 1 70 ? 6.553 8.371 -0.554 1.00 83.38 70 VAL A C 1
ATOM 550 O O . VAL A 1 70 ? 7.304 7.642 -1.213 1.00 83.38 70 VAL A O 1
ATOM 553 N N . LEU A 1 71 ? 6.086 9.530 -1.016 1.00 84.62 71 LEU A N 1
ATOM 554 C CA . LEU A 1 71 ? 6.485 10.087 -2.299 1.00 84.62 71 LEU A CA 1
ATOM 555 C C . LEU A 1 71 ? 7.966 10.455 -2.294 1.00 84.62 71 LEU A C 1
ATOM 557 O O . LEU A 1 71 ? 8.676 10.092 -3.232 1.00 84.62 71 LEU A O 1
ATOM 561 N N . ASP A 1 72 ? 8.443 11.107 -1.238 1.00 86.25 72 ASP A N 1
ATOM 562 C CA . ASP A 1 72 ? 9.838 11.520 -1.107 1.00 86.25 72 ASP A CA 1
ATOM 563 C C . ASP A 1 72 ? 10.773 10.301 -1.081 1.00 86.25 72 ASP A C 1
ATOM 565 O O . ASP A 1 72 ? 11.794 10.293 -1.771 1.00 86.25 72 ASP A O 1
ATOM 569 N N . TRP A 1 73 ? 10.396 9.223 -0.383 1.00 86.38 73 TRP A N 1
ATOM 570 C CA . TRP A 1 73 ? 11.122 7.953 -0.397 1.00 86.38 73 TRP A CA 1
ATOM 571 C C . TRP A 1 73 ? 11.134 7.326 -1.792 1.00 86.38 73 TRP A C 1
ATOM 573 O O . TRP A 1 73 ? 12.182 6.880 -2.264 1.00 86.38 73 TRP A O 1
ATOM 583 N N . ALA A 1 74 ? 9.987 7.299 -2.480 1.00 83.75 74 ALA A N 1
ATOM 584 C CA . ALA A 1 74 ? 9.887 6.738 -3.826 1.00 83.75 74 ALA A CA 1
ATOM 585 C C . ALA A 1 74 ? 10.764 7.509 -4.830 1.00 83.75 74 ALA A C 1
ATOM 587 O O . ALA A 1 74 ? 11.429 6.892 -5.669 1.00 83.75 74 ALA A O 1
ATOM 588 N N . ILE A 1 75 ? 10.810 8.840 -4.708 1.00 84.06 75 ILE A N 1
ATOM 589 C CA . ILE A 1 75 ? 11.672 9.728 -5.497 1.00 84.06 75 ILE A CA 1
ATOM 590 C C . ILE A 1 75 ? 13.146 9.469 -5.177 1.00 84.06 75 ILE A C 1
ATOM 592 O O . ILE A 1 75 ? 13.939 9.233 -6.088 1.00 84.06 75 ILE A O 1
ATOM 596 N N . ASP A 1 76 ? 13.523 9.470 -3.899 1.00 83.06 76 ASP A N 1
ATOM 597 C CA . ASP A 1 76 ? 14.904 9.266 -3.454 1.00 83.06 76 ASP A CA 1
ATOM 598 C C . ASP A 1 76 ? 15.442 7.895 -3.883 1.00 83.06 76 ASP A C 1
ATOM 600 O O . ASP A 1 76 ? 16.543 7.787 -4.431 1.00 83.06 76 ASP A O 1
ATOM 604 N N . LYS A 1 77 ? 14.638 6.838 -3.725 1.00 79.44 77 LYS A N 1
ATOM 605 C CA . LYS A 1 77 ? 15.011 5.485 -4.143 1.00 79.44 77 LYS A CA 1
ATOM 606 C C . LYS A 1 77 ? 15.259 5.415 -5.647 1.00 79.44 77 LYS A C 1
ATOM 608 O O . LYS A 1 77 ? 16.226 4.777 -6.077 1.00 79.44 77 LYS A O 1
ATOM 613 N N . LYS A 1 78 ? 14.416 6.087 -6.435 1.00 76.19 78 LYS A N 1
ATOM 614 C CA . LYS A 1 78 ? 14.568 6.151 -7.886 1.00 76.19 78 LYS A CA 1
ATOM 615 C C . LYS A 1 78 ? 15.810 6.948 -8.282 1.00 76.19 78 LYS A C 1
ATOM 617 O O . LYS A 1 78 ? 16.610 6.442 -9.070 1.00 76.19 78 LYS A O 1
ATOM 622 N N . ASN A 1 79 ? 16.016 8.126 -7.699 1.00 76.94 79 ASN A N 1
ATOM 623 C CA . ASN A 1 79 ? 17.179 8.971 -7.973 1.00 76.94 79 ASN A CA 1
ATOM 624 C C . ASN A 1 79 ? 18.484 8.235 -7.663 1.00 76.94 79 ASN A C 1
ATOM 626 O O . ASN A 1 79 ? 19.355 8.175 -8.521 1.00 76.94 79 ASN A O 1
ATOM 630 N N . LYS A 1 80 ? 18.577 7.559 -6.511 1.00 74.56 80 LYS A N 1
ATOM 631 C CA . LYS A 1 80 ? 19.749 6.743 -6.152 1.00 74.56 80 LYS A CA 1
ATOM 632 C C . LYS A 1 80 ? 20.011 5.609 -7.139 1.00 74.56 80 LYS A C 1
ATOM 634 O O . LYS A 1 80 ? 21.164 5.336 -7.461 1.00 74.56 80 LYS A O 1
ATOM 639 N N . SER A 1 81 ? 18.960 4.937 -7.617 1.00 69.12 81 SER A N 1
ATOM 640 C CA . SER A 1 81 ? 19.125 3.889 -8.631 1.00 69.12 81 SER A CA 1
ATOM 641 C C . SER A 1 81 ? 19.603 4.455 -9.970 1.00 69.12 81 SER A C 1
ATOM 643 O O . SER A 1 81 ? 20.495 3.875 -10.575 1.00 69.12 81 SER A O 1
ATOM 645 N N . CYS A 1 82 ? 19.081 5.612 -10.388 1.00 65.44 82 CYS A N 1
ATOM 646 C CA . CYS A 1 82 ? 19.459 6.262 -11.640 1.00 65.44 82 CYS A CA 1
ATOM 647 C C . CYS A 1 82 ? 20.885 6.821 -11.572 1.00 65.44 82 CYS A C 1
ATOM 649 O O . CYS A 1 82 ? 21.683 6.528 -12.451 1.00 65.44 82 CYS A O 1
ATOM 651 N N . GLU A 1 83 ? 21.244 7.547 -10.507 1.00 69.88 83 GLU A N 1
ATOM 652 C CA . GLU A 1 83 ? 22.592 8.105 -10.327 1.00 69.88 83 GLU A CA 1
ATOM 653 C C . GLU A 1 83 ? 23.662 7.012 -10.364 1.00 69.88 83 GLU A C 1
ATOM 655 O O . GLU A 1 83 ? 24.689 7.157 -11.023 1.00 69.88 83 GL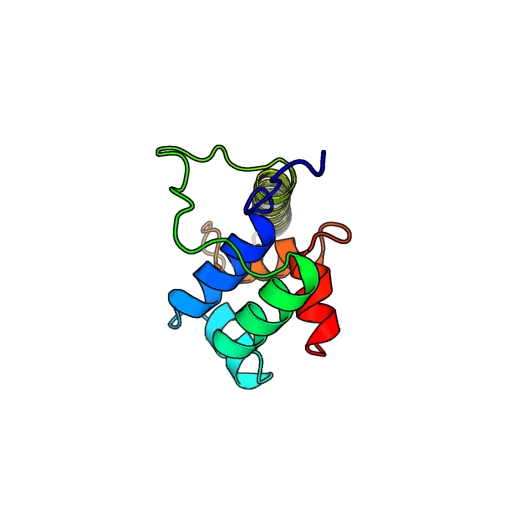U A O 1
ATOM 660 N N . PHE A 1 84 ? 23.416 5.886 -9.694 1.00 69.00 84 PHE A N 1
ATOM 661 C CA . PHE A 1 84 ? 24.352 4.769 -9.691 1.00 69.00 84 PHE A CA 1
ATOM 662 C C . PHE A 1 84 ? 24.499 4.121 -11.077 1.00 69.00 84 PHE A C 1
ATOM 664 O O . PHE A 1 84 ? 25.608 3.765 -11.480 1.00 69.00 84 PHE A O 1
ATOM 671 N N . LEU A 1 85 ? 23.401 3.983 -11.824 1.00 69.44 85 LEU A N 1
ATOM 672 C CA . LEU A 1 85 ? 23.410 3.396 -13.168 1.00 69.44 85 LEU A CA 1
ATOM 673 C C . LEU A 1 85 ? 24.016 4.336 -14.218 1.00 69.44 85 LEU A C 1
ATOM 675 O O . LEU A 1 85 ? 24.765 3.870 -15.081 1.00 69.44 85 LEU A O 1
ATOM 679 N N . ASP A 1 86 ? 23.785 5.643 -14.086 1.00 69.00 86 ASP A N 1
ATOM 680 C CA . ASP A 1 86 ? 24.416 6.686 -14.896 1.00 69.00 86 ASP A CA 1
ATOM 681 C C . ASP A 1 86 ? 25.941 6.699 -14.673 1.00 69.00 86 ASP A C 1
ATOM 683 O O . ASP A 1 86 ? 26.704 6.757 -15.638 1.00 69.00 86 ASP A O 1
ATOM 687 N N . ILE A 1 87 ? 26.411 6.552 -13.423 1.00 75.94 87 ILE A N 1
ATOM 688 C CA . ILE A 1 87 ? 27.848 6.437 -13.099 1.00 75.94 87 ILE A CA 1
ATOM 689 C C . ILE A 1 87 ? 28.473 5.198 -13.748 1.00 75.94 87 ILE A C 1
ATOM 691 O O . ILE A 1 87 ? 29.602 5.252 -14.240 1.00 75.94 87 ILE A O 1
ATOM 695 N N . LEU A 1 88 ? 27.760 4.071 -13.741 1.00 79.06 88 LEU A N 1
ATOM 696 C CA . LEU A 1 88 ? 28.262 2.818 -14.304 1.00 79.06 88 LEU A CA 1
ATOM 697 C C . LEU A 1 88 ? 28.098 2.720 -15.825 1.00 79.06 88 LEU A C 1
ATOM 699 O O . LEU A 1 88 ? 28.630 1.787 -16.424 1.0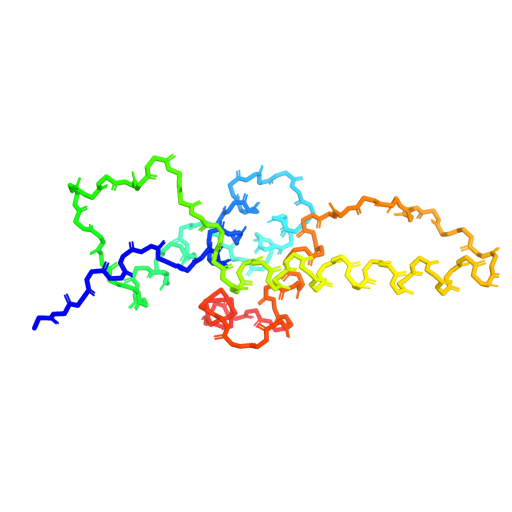0 79.06 88 LEU A O 1
ATOM 703 N N . ASN A 1 89 ? 27.422 3.682 -16.461 1.00 69.31 89 ASN A N 1
ATOM 704 C CA . ASN A 1 89 ? 27.143 3.696 -17.897 1.00 69.31 89 ASN A CA 1
ATOM 705 C C . ASN A 1 89 ? 26.391 2.429 -18.369 1.00 69.31 89 ASN A C 1
ATOM 707 O O . ASN A 1 89 ? 26.571 1.951 -19.492 1.00 69.31 89 ASN A O 1
ATOM 711 N N . ILE A 1 90 ? 25.561 1.861 -17.486 1.00 71.88 90 ILE A N 1
ATOM 712 C CA . ILE A 1 90 ? 24.757 0.662 -17.742 1.00 71.88 90 ILE A CA 1
ATOM 713 C C . ILE A 1 90 ? 23.304 1.107 -17.885 1.00 71.88 90 ILE A C 1
ATOM 715 O O . ILE A 1 90 ? 22.629 1.383 -16.899 1.00 71.88 90 ILE A O 1
ATOM 719 N N . SER A 1 91 ? 22.797 1.143 -19.118 1.00 57.22 91 SER A N 1
ATOM 720 C CA . SER A 1 91 ? 21.364 1.320 -19.362 1.00 57.22 91 SER A CA 1
ATOM 721 C C . SER A 1 91 ? 20.666 -0.032 -19.233 1.00 57.22 91 SER A C 1
ATOM 723 O O . SER A 1 91 ? 20.869 -0.928 -20.056 1.00 57.22 91 SER A O 1
ATOM 725 N N . ILE A 1 92 ? 19.864 -0.204 -18.182 1.00 57.31 92 ILE A N 1
ATOM 726 C CA . ILE A 1 92 ? 19.043 -1.405 -18.014 1.00 57.31 92 ILE A CA 1
ATOM 727 C C . ILE A 1 92 ? 17.724 -1.181 -18.757 1.00 57.31 92 ILE A C 1
ATOM 729 O O . ILE A 1 92 ? 17.014 -0.206 -18.508 1.00 57.31 92 ILE A O 1
ATOM 733 N N . ALA A 1 93 ? 17.378 -2.078 -19.681 1.00 43.97 93 ALA A N 1
ATOM 734 C CA . ALA A 1 93 ? 16.089 -2.041 -20.366 1.00 43.97 93 ALA A CA 1
ATOM 735 C C . ALA A 1 93 ? 14.949 -2.126 -19.331 1.00 43.97 93 ALA A C 1
ATOM 737 O O . ALA A 1 93 ? 14.793 -3.146 -18.662 1.00 43.97 93 ALA A O 1
ATOM 738 N N . GLY A 1 94 ? 14.184 -1.040 -19.180 1.00 54.31 94 GLY A N 1
ATOM 739 C CA . GLY A 1 94 ? 13.154 -0.892 -18.141 1.00 54.31 94 GLY A CA 1
ATOM 740 C C . GLY A 1 94 ? 13.423 0.229 -17.131 1.00 54.31 94 GLY A C 1
ATOM 741 O O . GLY A 1 94 ? 12.536 0.548 -16.340 1.00 54.31 94 GLY A O 1
ATOM 742 N N . ASP A 1 95 ? 14.588 0.880 -17.191 1.00 60.66 95 ASP A N 1
ATOM 743 C CA . ASP A 1 95 ? 14.911 2.064 -16.392 1.00 60.66 95 ASP A CA 1
ATOM 744 C C . ASP A 1 95 ? 14.219 3.325 -16.947 1.00 60.66 95 ASP A C 1
ATOM 746 O O . ASP A 1 95 ? 14.840 4.299 -17.367 1.00 60.66 95 ASP A O 1
ATOM 750 N N . SER A 1 96 ? 12.884 3.304 -17.006 1.00 59.66 96 SER A N 1
ATOM 751 C CA . SER A 1 96 ? 12.125 4.537 -17.222 1.00 59.66 96 SER A CA 1
ATOM 752 C C . SER A 1 96 ? 12.393 5.460 -16.032 1.00 59.66 96 SER A C 1
ATOM 754 O O . SER A 1 96 ? 12.337 5.014 -14.887 1.00 59.66 96 SER A O 1
ATOM 756 N N . ARG A 1 97 ? 12.675 6.747 -16.261 1.00 64.88 97 ARG A N 1
ATOM 757 C CA . ARG A 1 97 ? 12.816 7.766 -15.194 1.00 64.88 97 ARG A CA 1
ATOM 758 C C . ARG A 1 97 ? 11.492 8.060 -14.467 1.00 64.88 97 ARG A C 1
ATOM 760 O O . ARG A 1 97 ? 11.374 9.051 -13.756 1.00 64.88 97 ARG A O 1
ATOM 767 N N . GLU A 1 98 ? 10.491 7.214 -14.666 1.00 70.88 98 GLU A N 1
ATOM 768 C CA . GLU A 1 98 ? 9.137 7.378 -14.178 1.00 70.88 98 GLU A CA 1
ATOM 769 C C . GLU A 1 98 ? 8.981 6.700 -12.818 1.00 70.88 98 GLU A C 1
ATOM 771 O O . GLU A 1 98 ? 9.455 5.586 -12.577 1.00 70.88 98 GLU A O 1
ATOM 776 N N . ILE A 1 99 ? 8.280 7.381 -11.918 1.00 77.19 99 ILE A N 1
ATOM 777 C CA . ILE A 1 99 ? 7.864 6.804 -10.646 1.00 77.19 99 ILE A CA 1
ATOM 778 C C . ILE A 1 99 ? 6.681 5.890 -10.939 1.00 77.19 99 ILE A C 1
ATOM 780 O O . ILE A 1 99 ? 5.622 6.341 -11.373 1.00 77.19 99 ILE A O 1
ATOM 784 N N . THR A 1 100 ? 6.856 4.594 -10.699 1.00 83.12 100 THR A N 1
ATOM 785 C CA . THR A 1 100 ? 5.779 3.614 -10.881 1.00 83.12 100 THR A CA 1
ATOM 786 C C . THR A 1 100 ? 5.046 3.341 -9.570 1.00 83.12 100 THR A C 1
ATOM 788 O O . THR A 1 100 ? 5.585 3.514 -8.477 1.00 83.12 100 THR A O 1
ATOM 791 N N . THR A 1 101 ? 3.830 2.804 -9.657 1.00 84.62 101 THR A N 1
ATOM 792 C CA . THR A 1 101 ? 3.055 2.327 -8.496 1.00 84.62 101 THR A CA 1
ATOM 793 C C . THR A 1 101 ? 3.776 1.271 -7.658 1.00 84.62 101 THR A C 1
ATOM 795 O O . THR A 1 101 ? 3.450 1.114 -6.487 1.00 84.62 101 THR A O 1
ATOM 798 N N . SER A 1 102 ? 4.760 0.557 -8.214 1.00 85.31 102 SER A N 1
ATOM 799 C CA . SER A 1 102 ? 5.594 -0.373 -7.441 1.00 85.31 102 SER A CA 1
ATOM 800 C C . SER A 1 102 ? 6.522 0.366 -6.477 1.00 85.31 102 SER A C 1
ATOM 802 O O . SER A 1 102 ? 6.705 -0.085 -5.353 1.00 85.31 102 SER A O 1
ATOM 804 N N . HIS A 1 103 ? 7.057 1.522 -6.883 1.00 86.56 103 HIS A N 1
ATOM 805 C CA . HIS A 1 103 ? 7.860 2.372 -6.002 1.00 86.56 103 HIS A CA 1
ATOM 806 C C . HIS A 1 103 ? 7.007 2.939 -4.866 1.00 86.56 103 HIS A C 1
ATOM 808 O O . HIS A 1 103 ? 7.454 2.949 -3.726 1.00 86.56 103 HIS A O 1
ATOM 814 N N . LEU A 1 104 ? 5.759 3.324 -5.159 1.00 86.00 104 LEU A N 1
ATOM 815 C CA . LEU A 1 104 ? 4.803 3.765 -4.139 1.00 86.00 104 LEU A CA 1
ATOM 816 C C . LEU A 1 104 ? 4.469 2.645 -3.150 1.00 86.00 104 LEU A C 1
ATOM 818 O O . LEU A 1 104 ? 4.493 2.872 -1.947 1.00 86.00 104 LEU A O 1
ATOM 822 N N . LEU A 1 105 ? 4.202 1.428 -3.640 1.00 86.62 105 LEU A N 1
ATOM 823 C CA . LEU A 1 105 ? 3.933 0.278 -2.775 1.00 86.62 105 LEU A CA 1
ATOM 824 C C . LEU A 1 105 ? 5.119 -0.025 -1.847 1.00 86.62 105 LEU A C 1
ATOM 826 O O . LEU A 1 105 ? 4.924 -0.287 -0.664 1.00 86.62 105 LEU A O 1
ATOM 830 N N . LEU A 1 106 ? 6.342 0.040 -2.378 1.00 87.00 106 LEU A N 1
ATOM 831 C CA . LEU A 1 106 ? 7.558 -0.128 -1.586 1.00 87.00 106 LEU A CA 1
ATOM 832 C C . LEU A 1 106 ? 7.754 1.010 -0.581 1.00 87.00 106 LEU A C 1
ATOM 834 O O . LEU A 1 106 ? 8.171 0.736 0.537 1.00 87.00 106 LEU A O 1
ATOM 838 N N . GLY A 1 107 ? 7.422 2.251 -0.945 1.00 85.69 107 GLY A N 1
ATOM 839 C CA . GLY A 1 107 ? 7.458 3.390 -0.026 1.00 85.69 107 GLY A CA 1
ATOM 840 C C . GLY A 1 107 ? 6.523 3.186 1.163 1.00 85.69 107 GLY A C 1
ATOM 841 O O . GLY A 1 107 ? 6.971 3.270 2.299 1.00 85.69 107 GLY A O 1
ATOM 842 N N . ILE A 1 108 ? 5.274 2.771 0.914 1.00 86.25 108 ILE A N 1
ATOM 843 C CA . ILE A 1 108 ? 4.302 2.436 1.974 1.00 86.25 108 ILE A CA 1
ATOM 844 C C . ILE A 1 108 ? 4.836 1.333 2.903 1.00 86.25 108 ILE A C 1
ATOM 846 O O . ILE A 1 108 ? 4.533 1.331 4.094 1.00 86.25 108 ILE A O 1
ATOM 850 N N . TRP A 1 109 ? 5.606 0.383 2.365 1.00 86.12 109 TRP A N 1
ATOM 851 C CA . TRP A 1 109 ? 6.185 -0.706 3.150 1.00 86.12 109 TRP A CA 1
ATOM 852 C C . TRP A 1 109 ? 7.416 -0.285 3.964 1.00 86.12 109 TRP A C 1
ATOM 854 O O . TRP A 1 109 ? 7.559 -0.718 5.102 1.00 86.12 109 TRP A O 1
ATOM 864 N N . TYR A 1 110 ? 8.313 0.521 3.394 1.00 81.44 110 TYR A N 1
ATOM 865 C CA . TYR A 1 110 ? 9.610 0.851 4.000 1.00 81.44 110 TYR A CA 1
ATOM 866 C C . TYR A 1 110 ? 9.598 2.072 4.906 1.00 81.44 110 TYR A C 1
ATOM 868 O O . TYR A 1 110 ? 10.479 2.220 5.757 1.00 81.44 110 TYR A O 1
ATOM 876 N N . GLU A 1 111 ? 8.659 2.976 4.697 1.00 72.56 111 GLU A N 1
ATOM 877 C CA . GLU A 1 111 ? 8.556 4.160 5.515 1.00 72.56 111 GLU A CA 1
ATOM 878 C C . GLU A 1 111 ? 7.883 3.810 6.832 1.00 72.56 111 GLU A C 1
ATOM 880 O O . GLU A 1 111 ? 6.673 3.719 6.878 1.00 72.56 111 GLU A O 1
ATOM 885 N N . GLY A 1 112 ? 8.662 3.598 7.895 1.00 71.12 112 GLY A N 1
ATOM 886 C CA . GLY A 1 112 ? 8.169 3.490 9.274 1.00 71.12 112 GLY A CA 1
ATOM 887 C C . GLY A 1 112 ? 7.055 2.455 9.516 1.00 71.12 112 GLY A C 1
ATOM 888 O O . GLY A 1 112 ? 7.056 1.369 8.945 1.00 71.12 112 GLY A O 1
ATOM 889 N N . GLU A 1 113 ? 6.109 2.799 10.404 1.00 69.56 113 GLU A N 1
ATOM 890 C CA . GLU A 1 113 ? 4.881 2.022 10.671 1.00 69.56 113 GLU A CA 1
ATOM 891 C C . GLU A 1 113 ? 3.579 2.830 10.426 1.00 69.56 113 GLU A C 1
ATOM 893 O O . GLU A 1 113 ? 2.712 2.922 11.313 1.00 69.56 113 GLU A O 1
ATOM 898 N N . PRO A 1 114 ? 3.395 3.443 9.245 1.00 75.06 114 PRO A N 1
ATOM 899 C CA . PRO A 1 114 ? 2.170 4.119 8.891 1.00 75.06 114 PRO A CA 1
ATOM 900 C C . PRO A 1 114 ? 1.029 3.097 8.855 1.00 75.06 114 PRO A C 1
ATOM 902 O O . PRO A 1 114 ? 1.244 1.890 8.685 1.00 75.06 114 PRO A O 1
ATOM 905 N N . PRO A 1 115 ? -0.221 3.555 8.968 1.00 79.12 115 PRO A N 1
ATOM 906 C CA . PRO A 1 115 ? -1.378 2.667 8.944 1.00 79.12 115 PRO A CA 1
ATOM 907 C C . PRO A 1 115 ? -1.425 1.751 7.707 1.00 79.12 115 PRO A C 1
ATOM 909 O O . PRO A 1 115 ? -1.839 0.599 7.817 1.00 79.12 115 PRO A O 1
ATOM 912 N N . GLY A 1 116 ? -0.928 2.216 6.551 1.00 80.00 116 GLY A N 1
ATOM 913 C CA . GLY A 1 116 ? -0.770 1.393 5.346 1.00 80.00 116 GLY A CA 1
ATOM 914 C C . GLY A 1 116 ? 0.120 0.161 5.560 1.00 80.00 116 GLY A C 1
ATOM 915 O O . GLY A 1 116 ? -0.282 -0.944 5.197 1.00 80.00 116 GLY A O 1
ATOM 916 N N . HIS A 1 117 ? 1.267 0.325 6.229 1.00 86.38 117 HIS A N 1
ATOM 917 C CA . HIS A 1 117 ? 2.158 -0.778 6.601 1.00 86.38 117 HIS A CA 1
ATOM 918 C C . HIS A 1 117 ? 1.449 -1.769 7.533 1.00 86.38 117 HIS A C 1
ATOM 920 O O . HIS A 1 117 ? 1.457 -2.973 7.286 1.00 86.38 117 HIS A O 1
ATOM 926 N N . LYS A 1 118 ? 0.759 -1.269 8.569 1.00 85.56 118 LYS A N 1
ATOM 927 C CA . LYS A 1 118 ? 0.030 -2.108 9.541 1.00 85.56 118 LYS A CA 1
ATOM 928 C C . LYS A 1 118 ? -1.067 -2.944 8.887 1.00 85.56 118 LYS A C 1
ATOM 930 O O . LYS A 1 118 ? -1.229 -4.111 9.235 1.00 85.56 118 LYS A O 1
ATOM 935 N N . ILE A 1 119 ? -1.789 -2.377 7.920 1.00 86.31 119 ILE A N 1
ATOM 936 C CA . ILE A 1 119 ? -2.794 -3.116 7.145 1.00 86.31 119 ILE A CA 1
ATOM 937 C C . ILE A 1 119 ? -2.134 -4.191 6.287 1.00 86.31 119 ILE A C 1
ATOM 939 O O . ILE A 1 119 ? -2.589 -5.331 6.286 1.00 86.31 119 ILE A O 1
ATOM 943 N N . MET A 1 120 ? -1.067 -3.850 5.562 1.00 85.88 120 MET A N 1
ATOM 944 C CA . MET A 1 120 ? -0.363 -4.813 4.712 1.00 85.88 120 MET A CA 1
ATOM 945 C C . MET A 1 120 ? 0.198 -5.977 5.537 1.00 85.88 120 MET A C 1
ATOM 947 O O . MET A 1 120 ? -0.059 -7.135 5.207 1.00 85.88 120 MET A O 1
ATOM 951 N N . ALA A 1 121 ? 0.866 -5.679 6.653 1.00 87.38 121 ALA A N 1
ATOM 952 C CA . ALA A 1 121 ? 1.383 -6.677 7.582 1.00 87.38 121 ALA A CA 1
ATOM 953 C C . ALA A 1 121 ? 0.257 -7.531 8.196 1.00 87.38 121 ALA A C 1
ATOM 955 O O . ALA A 1 121 ? 0.361 -8.756 8.245 1.00 87.38 121 ALA A O 1
ATOM 956 N N . GLY A 1 122 ? -0.862 -6.912 8.595 1.00 85.56 122 GLY A N 1
ATOM 957 C CA . GLY A 1 122 ? -2.043 -7.614 9.113 1.00 85.56 122 GLY A CA 1
ATOM 958 C C . GLY A 1 122 ? -2.706 -8.553 8.097 1.00 85.56 122 GLY A C 1
ATOM 959 O O . GLY A 1 122 ? -3.322 -9.546 8.480 1.00 85.56 122 GLY A O 1
ATOM 960 N N . LEU A 1 123 ? -2.535 -8.283 6.801 1.00 86.81 123 LEU A N 1
ATOM 961 C CA . LEU A 1 123 ? -2.997 -9.137 5.705 1.00 86.81 123 LEU A CA 1
ATOM 962 C C . LEU A 1 123 ? -1.975 -10.205 5.282 1.00 86.81 123 LEU A C 1
ATOM 964 O O . LEU A 1 123 ? -2.258 -10.970 4.359 1.00 86.81 123 LEU A O 1
ATOM 968 N N . GLY A 1 124 ? -0.828 -10.292 5.963 1.00 84.06 124 GLY A N 1
ATOM 969 C CA . GLY A 1 124 ? 0.204 -11.301 5.720 1.00 84.06 124 GLY A CA 1
ATOM 970 C C . GLY A 1 124 ? 1.234 -10.926 4.652 1.00 84.06 124 GLY A C 1
ATOM 971 O O . GLY A 1 124 ? 1.936 -11.812 4.173 1.00 84.06 124 GLY A O 1
ATOM 972 N N . PHE A 1 125 ? 1.327 -9.649 4.272 1.00 84.88 125 PHE A N 1
ATOM 973 C CA . PHE A 1 125 ? 2.412 -9.145 3.424 1.00 84.88 125 PHE A CA 1
ATOM 974 C C . PHE A 1 125 ? 3.732 -9.122 4.211 1.00 84.88 125 PHE A C 1
ATOM 976 O O . PHE A 1 125 ? 3.718 -8.747 5.387 1.00 84.88 125 PHE A O 1
ATOM 983 N N . ASN A 1 126 ? 4.848 -9.523 3.589 1.00 81.06 126 ASN A N 1
ATOM 984 C CA . ASN A 1 126 ? 6.182 -9.553 4.202 1.00 81.06 126 ASN A CA 1
ATOM 985 C C . ASN A 1 126 ? 7.317 -9.169 3.244 1.00 81.06 126 ASN A C 1
ATOM 987 O O . ASN A 1 126 ? 7.135 -9.277 2.011 1.00 81.06 126 ASN A O 1
#